Protein AF-T2QXM4-F1 (afdb_monomer_lite)

Structure (mmCI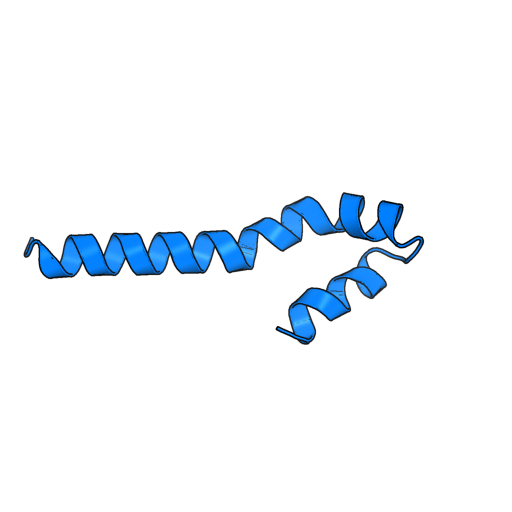F, N/CA/C/O backbone):
data_AF-T2QXM4-F1
#
_entry.id   AF-T2QXM4-F1
#
loop_
_atom_site.group_PDB
_atom_site.id
_atom_site.type_symbol
_atom_site.label_atom_id
_atom_site.label_alt_id
_atom_site.label_comp_id
_atom_site.label_asym_id
_atom_site.label_entity_id
_atom_site.label_seq_id
_atom_site.pdbx_PDB_ins_code
_atom_site.Cartn_x
_atom_site.Cartn_y
_atom_site.Cartn_z
_atom_site.occupancy
_atom_site.B_iso_or_equiv
_atom_site.auth_seq_id
_atom_site.auth_comp_id
_atom_site.auth_asym_id
_atom_site.auth_atom_id
_atom_site.pdbx_PDB_model_num
ATOM 1 N N . MET A 1 1 ? 11.017 2.127 -29.136 1.00 79.38 1 MET A N 1
ATOM 2 C CA . MET A 1 1 ? 11.289 1.263 -27.965 1.00 79.38 1 MET A CA 1
ATOM 3 C C . MET A 1 1 ? 10.846 -0.156 -28.300 1.00 79.38 1 MET A C 1
ATOM 5 O O . MET A 1 1 ? 9.815 -0.276 -28.951 1.00 79.38 1 MET A O 1
ATOM 9 N N . PRO A 1 2 ? 11.597 -1.205 -27.922 1.00 94.75 2 PRO A N 1
ATOM 10 C CA . PRO A 1 2 ? 11.185 -2.597 -28.116 1.00 94.75 2 PRO A CA 1
ATOM 11 C C . PRO A 1 2 ? 9.786 -2.872 -27.545 1.00 94.75 2 PRO A C 1
ATOM 13 O O . PRO A 1 2 ? 9.489 -2.444 -26.431 1.00 94.75 2 PRO A O 1
ATOM 16 N N . LEU A 1 3 ? 8.947 -3.611 -28.280 1.00 96.38 3 LEU A N 1
ATOM 17 C CA . LEU A 1 3 ? 7.589 -3.976 -27.843 1.00 96.38 3 LEU A CA 1
ATOM 18 C C . LEU A 1 3 ? 7.597 -4.719 -26.497 1.00 96.38 3 LEU A C 1
ATOM 20 O O . LEU A 1 3 ? 6.737 -4.487 -25.655 1.00 96.38 3 LEU A O 1
ATOM 24 N N . SER A 1 4 ? 8.614 -5.551 -26.266 1.00 96.31 4 SER A N 1
ATOM 25 C CA . SER A 1 4 ? 8.826 -6.261 -25.002 1.00 96.31 4 SER A CA 1
ATOM 26 C C . SER A 1 4 ? 8.982 -5.324 -23.802 1.00 96.31 4 SER A C 1
ATOM 28 O O . SER A 1 4 ? 8.447 -5.618 -22.739 1.00 96.31 4 SER A O 1
ATOM 30 N N . LEU A 1 5 ? 9.652 -4.178 -23.962 1.00 97.31 5 LEU A N 1
ATOM 31 C CA . LEU A 1 5 ? 9.780 -3.185 -22.889 1.00 97.31 5 LEU A CA 1
ATOM 32 C C . LEU A 1 5 ? 8.462 -2.456 -22.623 1.00 97.31 5 LEU A C 1
ATOM 34 O O . LEU A 1 5 ? 8.178 -2.111 -21.483 1.00 97.31 5 LEU A O 1
ATOM 38 N N . LEU A 1 6 ? 7.650 -2.242 -23.659 1.00 97.50 6 LEU A N 1
ATOM 39 C CA . LEU A 1 6 ? 6.319 -1.645 -23.527 1.00 97.50 6 LEU A CA 1
ATOM 40 C C . LEU A 1 6 ? 5.370 -2.573 -22.760 1.00 97.50 6 LEU A C 1
ATOM 42 O O . LEU A 1 6 ? 4.678 -2.126 -21.850 1.00 97.50 6 LEU A O 1
ATOM 46 N N . ILE A 1 7 ? 5.394 -3.870 -23.079 1.00 97.81 7 ILE A N 1
ATOM 47 C CA . ILE A 1 7 ? 4.643 -4.898 -22.349 1.00 97.81 7 ILE A CA 1
ATOM 48 C C . ILE A 1 7 ? 5.127 -4.978 -20.899 1.00 97.81 7 ILE A C 1
ATOM 50 O O . ILE A 1 7 ? 4.307 -4.950 -19.988 1.00 97.81 7 ILE A O 1
ATOM 54 N N . LEU A 1 8 ? 6.444 -5.001 -20.673 1.00 97.06 8 LEU A N 1
ATOM 55 C CA . LEU A 1 8 ? 7.015 -5.013 -19.326 1.00 97.06 8 LEU A CA 1
ATOM 56 C C . LEU A 1 8 ? 6.587 -3.786 -18.509 1.00 97.06 8 LEU A C 1
ATOM 58 O O . LEU A 1 8 ? 6.203 -3.927 -17.351 1.00 97.06 8 LEU A O 1
ATOM 62 N N . ALA A 1 9 ? 6.613 -2.594 -19.109 1.00 97.19 9 ALA A N 1
ATOM 63 C CA . ALA A 1 9 ? 6.176 -1.365 -18.456 1.00 97.19 9 ALA A CA 1
ATOM 64 C C . ALA A 1 9 ? 4.680 -1.402 -18.108 1.00 97.19 9 ALA A C 1
ATOM 66 O O . ALA A 1 9 ? 4.304 -1.021 -17.002 1.00 97.19 9 ALA A O 1
ATOM 67 N N . LEU A 1 10 ? 3.834 -1.903 -19.014 1.00 97.56 10 LEU A N 1
ATOM 68 C CA . LEU A 1 10 ? 2.402 -2.088 -18.759 1.00 97.56 10 LEU A CA 1
ATOM 69 C C . LEU A 1 10 ? 2.146 -3.088 -17.628 1.00 97.56 10 LEU A C 1
ATOM 71 O O . LEU A 1 10 ? 1.316 -2.822 -16.763 1.00 97.56 10 LEU A O 1
ATOM 75 N N . SER A 1 11 ? 2.870 -4.208 -17.595 1.00 96.81 11 SER A N 1
ATOM 76 C CA . SER A 1 11 ? 2.767 -5.188 -16.511 1.00 96.81 11 SER A CA 1
ATOM 77 C C . SER A 1 11 ? 3.201 -4.596 -15.171 1.00 96.81 11 SER A C 1
ATOM 79 O O . SER A 1 11 ? 2.476 -4.730 -14.192 1.00 96.81 11 SER A O 1
ATOM 81 N N . ALA A 1 12 ? 4.334 -3.890 -15.129 1.00 96.44 12 ALA A N 1
ATOM 82 C CA . ALA A 1 12 ? 4.802 -3.216 -13.918 1.00 96.44 12 ALA A CA 1
ATOM 83 C C . ALA A 1 12 ? 3.802 -2.152 -13.432 1.00 96.44 12 ALA A C 1
ATOM 85 O O . ALA A 1 12 ? 3.539 -2.050 -12.236 1.00 96.44 12 ALA A O 1
ATOM 86 N N . PHE A 1 13 ? 3.199 -1.399 -14.355 1.00 95.81 13 PHE A N 1
ATOM 87 C CA . PHE A 1 13 ? 2.155 -0.425 -14.041 1.00 95.81 13 PHE A CA 1
ATOM 88 C C . PHE A 1 13 ? 0.892 -1.084 -13.472 1.00 95.81 13 PHE A C 1
ATOM 90 O O . PHE A 1 13 ? 0.347 -0.610 -12.475 1.00 95.81 13 PHE A O 1
ATOM 97 N N . ALA A 1 14 ? 0.433 -2.180 -14.080 1.00 95.50 14 ALA A N 1
ATOM 98 C CA . ALA A 1 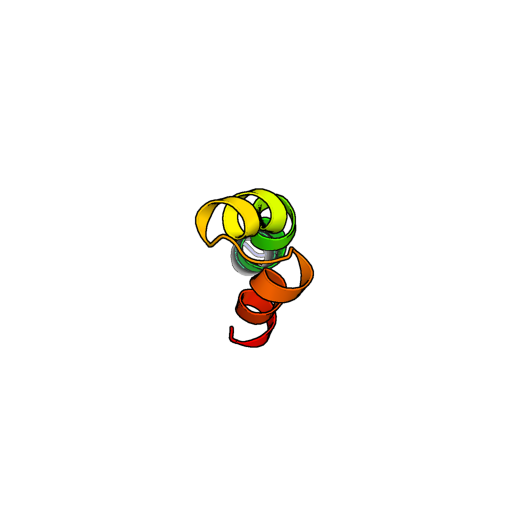14 ? -0.741 -2.912 -13.615 1.00 95.50 14 ALA A CA 1
ATOM 99 C C . ALA A 1 14 ? -0.522 -3.490 -12.207 1.00 95.50 14 ALA A C 1
ATOM 101 O O . ALA A 1 14 ? -1.375 -3.303 -11.343 1.00 95.50 14 ALA A O 1
ATOM 102 N N . ILE A 1 15 ? 0.643 -4.107 -11.967 1.00 94.81 15 ILE A N 1
ATOM 103 C CA . ILE A 1 15 ? 1.034 -4.646 -10.654 1.00 94.81 15 ILE A CA 1
ATOM 104 C C . ILE A 1 15 ? 1.101 -3.525 -9.610 1.00 94.81 15 ILE A C 1
ATOM 106 O O . ILE A 1 15 ? 0.481 -3.628 -8.554 1.00 94.81 15 ILE A O 1
ATOM 110 N N . GLY A 1 16 ? 1.771 -2.412 -9.927 1.00 91.38 16 GLY A N 1
ATOM 111 C CA . GLY A 1 16 ? 1.816 -1.264 -9.022 1.00 91.38 16 GLY A CA 1
ATOM 112 C C . GLY A 1 16 ? 0.414 -0.740 -8.702 1.00 91.38 16 GLY A C 1
ATOM 113 O O . GLY A 1 16 ? 0.083 -0.501 -7.546 1.00 91.38 16 GLY A O 1
ATOM 114 N N . THR A 1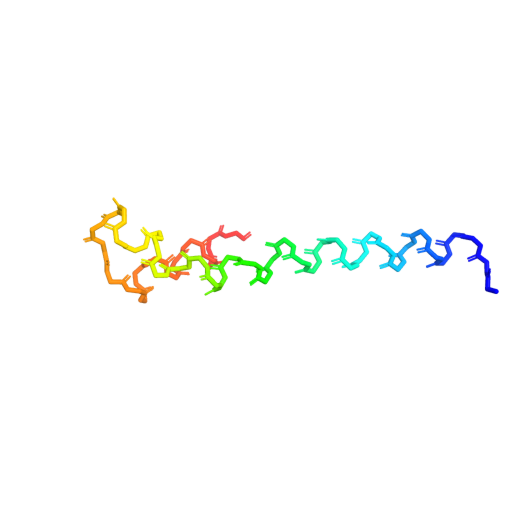 17 ? -0.464 -0.636 -9.701 1.00 92.19 17 THR A N 1
ATOM 115 C CA . THR A 1 17 ? -1.842 -0.165 -9.490 1.00 92.19 17 THR A CA 1
ATOM 116 C C . THR A 1 17 ? -2.600 -1.046 -8.496 1.00 92.19 17 THR A C 1
ATOM 118 O O . THR A 1 17 ? -3.254 -0.509 -7.604 1.00 92.19 17 THR A O 1
ATOM 121 N N . THR A 1 18 ? -2.494 -2.375 -8.594 1.00 88.31 18 THR A N 1
ATOM 122 C CA . THR A 1 18 ? -3.178 -3.284 -7.659 1.00 88.31 18 THR A CA 1
ATOM 123 C C . THR A 1 18 ? -2.679 -3.158 -6.221 1.00 88.31 18 THR A C 1
ATOM 125 O O . THR A 1 18 ? -3.487 -3.231 -5.298 1.00 88.31 18 THR A O 1
ATOM 128 N N . GLU A 1 19 ? -1.386 -2.902 -6.019 1.00 88.44 19 GLU A N 1
ATOM 129 C CA . GLU A 1 19 ? -0.792 -2.770 -4.681 1.00 88.44 19 GLU A CA 1
ATOM 130 C C . GLU A 1 19 ? -1.124 -1.426 -4.018 1.00 88.44 19 GLU A C 1
ATOM 132 O O . GLU A 1 19 ? -1.258 -1.348 -2.798 1.00 88.44 19 GLU A O 1
ATOM 137 N N . PHE A 1 20 ? -1.320 -0.362 -4.804 1.00 86.50 20 PHE A N 1
ATOM 138 C CA . PHE A 1 20 ? -1.619 0.968 -4.264 1.00 86.50 20 PHE A CA 1
ATOM 139 C C . PHE A 1 20 ? -3.116 1.281 -4.166 1.00 86.50 20 PHE A C 1
ATOM 141 O O . PHE A 1 20 ? -3.497 2.121 -3.348 1.00 86.50 20 PHE A O 1
ATOM 148 N N . VAL A 1 21 ? -3.986 0.623 -4.945 1.00 92.00 21 VAL A N 1
ATOM 149 C CA . VAL A 1 21 ? -5.429 0.939 -4.946 1.00 92.00 21 VAL A CA 1
ATOM 150 C C . VAL A 1 21 ? -6.084 0.677 -3.586 1.00 92.00 21 VAL A C 1
ATOM 152 O O . VAL A 1 21 ? -6.974 1.423 -3.178 1.00 92.00 21 VAL A O 1
ATOM 155 N N . ILE A 1 22 ? -5.605 -0.331 -2.844 1.00 88.06 22 ILE A N 1
ATOM 156 C CA . ILE A 1 22 ? -6.149 -0.702 -1.531 1.00 88.06 22 ILE A CA 1
ATOM 157 C C . ILE A 1 22 ? -6.036 0.439 -0.517 1.00 88.06 22 ILE A C 1
ATOM 159 O O . ILE A 1 22 ? -6.931 0.609 0.303 1.00 88.06 22 ILE A O 1
ATOM 163 N N . MET A 1 23 ? -5.006 1.286 -0.617 1.00 89.06 23 MET A N 1
ATOM 164 C CA . MET A 1 23 ? -4.821 2.444 0.266 1.00 89.06 23 MET A CA 1
ATOM 165 C C . MET A 1 23 ? -5.989 3.436 0.164 1.00 89.06 23 MET A C 1
ATOM 167 O O . MET A 1 23 ? -6.351 4.058 1.160 1.00 89.06 23 MET A O 1
ATOM 171 N N . GLY A 1 24 ? -6.597 3.559 -1.022 1.00 91.56 24 GLY A N 1
ATOM 172 C CA . GLY A 1 24 ? -7.788 4.384 -1.242 1.00 91.56 24 GLY A CA 1
ATOM 173 C C . GLY A 1 24 ? -9.087 3.735 -0.759 1.00 91.56 24 GLY A C 1
ATOM 174 O O . GLY A 1 24 ? -10.034 4.449 -0.454 1.00 91.56 24 GLY A O 1
ATOM 175 N N . LEU A 1 25 ? -9.115 2.404 -0.655 1.00 94.00 25 LEU A N 1
ATOM 176 C CA . LEU A 1 25 ? -10.277 1.618 -0.221 1.00 94.00 25 LEU A CA 1
ATOM 177 C C . LEU A 1 25 ? -10.239 1.265 1.275 1.00 94.00 25 LEU A C 1
ATOM 179 O O . LEU A 1 25 ? -11.229 0.778 1.812 1.00 94.00 25 LEU A O 1
ATOM 183 N N . LEU A 1 26 ? -9.119 1.509 1.970 1.00 93.94 26 LEU A N 1
ATOM 184 C CA . LEU A 1 26 ? -8.963 1.215 3.400 1.00 93.94 26 LEU A CA 1
ATOM 185 C C . LEU A 1 26 ? -10.092 1.778 4.285 1.00 93.94 26 LEU A C 1
ATOM 187 O O . LEU A 1 26 ? -10.495 1.062 5.201 1.00 93.94 26 LEU A O 1
ATOM 191 N N . PRO A 1 27 ? -10.619 3.003 4.068 1.00 94.88 27 PRO A N 1
ATOM 192 C CA . PRO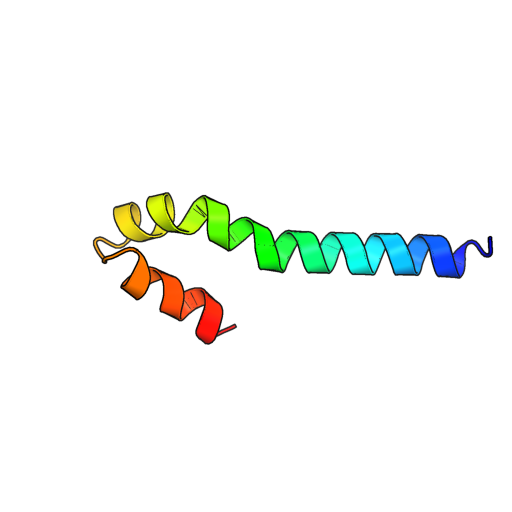 A 1 27 ? -11.748 3.505 4.850 1.00 94.88 27 PRO A CA 1
ATOM 193 C C . PRO A 1 27 ? -13.019 2.664 4.686 1.00 94.88 27 PRO A C 1
ATOM 195 O O . PRO A 1 27 ? -13.667 2.361 5.686 1.00 94.88 27 PRO A O 1
ATOM 198 N N . ASP A 1 28 ? -13.335 2.250 3.458 1.00 96.44 28 ASP A N 1
ATOM 199 C CA . ASP A 1 28 ? -14.512 1.427 3.157 1.00 96.44 28 ASP A CA 1
ATOM 200 C C . ASP A 1 28 ? -14.345 0.021 3.748 1.00 96.44 28 ASP A C 1
ATOM 202 O O . ASP A 1 28 ? -15.220 -0.475 4.451 1.00 96.44 28 ASP A O 1
ATOM 206 N N . VAL A 1 29 ? -13.161 -0.579 3.583 1.00 94.94 29 VAL A N 1
ATOM 207 C CA . VAL A 1 29 ? -12.821 -1.883 4.175 1.00 94.94 29 VAL A CA 1
ATOM 208 C C . VAL A 1 29 ? -12.889 -1.842 5.705 1.00 94.94 29 VAL A C 1
ATOM 210 O O . VAL A 1 29 ? -13.386 -2.775 6.335 1.00 94.94 29 VAL A O 1
ATOM 213 N N . ALA A 1 30 ? -12.397 -0.767 6.325 1.00 96.81 30 ALA A N 1
ATOM 214 C CA . ALA A 1 30 ? -12.464 -0.586 7.771 1.00 96.81 30 ALA A CA 1
ATOM 215 C C . ALA A 1 30 ? -13.916 -0.466 8.261 1.00 96.81 30 ALA A C 1
ATOM 217 O O . ALA A 1 30 ? -14.261 -1.069 9.281 1.00 96.81 30 ALA A O 1
ATOM 218 N N . ALA A 1 31 ? -14.760 0.264 7.525 1.00 97.44 31 ALA A N 1
ATOM 219 C CA . ALA A 1 31 ? -16.182 0.398 7.822 1.00 97.44 31 ALA A CA 1
ATOM 220 C C . ALA A 1 31 ? -16.920 -0.947 7.709 1.00 97.44 31 ALA A C 1
ATOM 222 O O . ALA A 1 31 ? -17.643 -1.316 8.637 1.00 97.44 31 ALA A O 1
ATOM 223 N N . ASP A 1 32 ? -16.678 -1.703 6.637 1.00 97.06 32 ASP A N 1
ATOM 224 C CA . ASP A 1 32 ? -17.319 -3.000 6.387 1.00 97.06 32 ASP A CA 1
ATOM 225 C C . ASP A 1 32 ? -16.924 -4.064 7.422 1.00 97.06 32 ASP A C 1
ATOM 227 O O . ASP A 1 32 ? -17.749 -4.880 7.840 1.00 97.06 32 ASP A O 1
ATOM 231 N N . LEU A 1 33 ? -15.665 -4.053 7.871 1.00 95.81 33 LEU A N 1
ATOM 232 C CA . LEU A 1 33 ? -15.147 -4.995 8.868 1.00 95.81 33 LEU A CA 1
ATOM 233 C C . LEU A 1 33 ? -15.370 -4.537 10.320 1.00 95.81 33 LEU A C 1
ATOM 235 O O . LEU A 1 33 ? -15.082 -5.295 11.248 1.00 95.81 33 LEU A O 1
ATOM 239 N N . GLY A 1 34 ? -15.850 -3.310 10.540 1.00 96.50 34 GLY A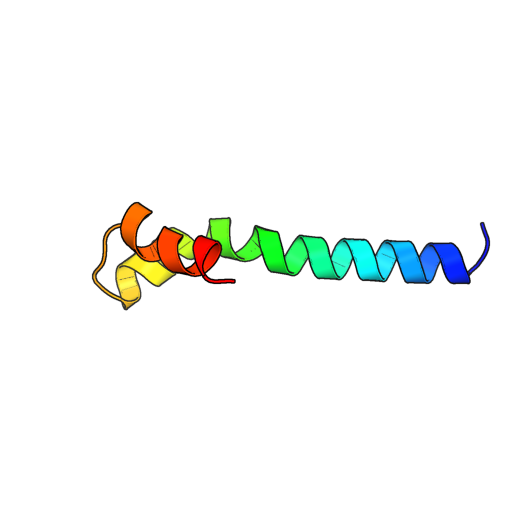 N 1
ATOM 240 C CA . GLY A 1 34 ? -16.033 -2.740 11.877 1.00 96.50 34 GLY A CA 1
ATOM 241 C C . GLY A 1 34 ? -14.724 -2.548 12.656 1.00 96.50 34 GLY A C 1
ATOM 242 O O . GLY A 1 34 ? -14.725 -2.608 13.888 1.00 96.50 34 GLY A O 1
ATOM 243 N N . VAL A 1 35 ? -13.602 -2.340 11.959 1.00 97.06 35 VAL A N 1
ATOM 244 C CA . VAL A 1 35 ? -12.276 -2.107 12.560 1.00 97.06 35 VAL A CA 1
ATOM 245 C C . VAL A 1 35 ? -11.821 -0.662 12.348 1.00 97.06 35 VAL A C 1
ATOM 247 O O . VAL A 1 35 ? -12.403 0.097 11.581 1.00 97.06 35 VAL A O 1
ATOM 250 N N . SER A 1 36 ? -10.754 -0.248 13.031 1.00 96.56 36 SER A N 1
ATOM 251 C CA . SER A 1 36 ? -10.126 1.046 12.751 1.00 96.56 36 SER A CA 1
ATOM 252 C C . SER A 1 36 ? -9.364 1.014 11.420 1.00 96.56 36 SER A C 1
ATOM 254 O O . SER A 1 36 ? -8.914 -0.045 10.986 1.00 96.56 36 SER A O 1
ATOM 256 N N . ILE A 1 37 ? -9.140 2.177 10.796 1.00 94.44 37 ILE A N 1
ATOM 257 C CA . ILE A 1 37 ? -8.330 2.282 9.565 1.00 94.44 37 ILE A CA 1
ATOM 258 C C . ILE A 1 37 ? -6.922 1.673 9.748 1.00 94.44 37 ILE A C 1
ATOM 260 O O . ILE A 1 37 ? -6.525 0.862 8.912 1.00 94.44 37 ILE A O 1
ATOM 264 N N . PRO A 1 38 ? -6.175 1.947 10.845 1.00 94.69 38 PRO A N 1
ATOM 265 C CA . PRO A 1 38 ? -4.915 1.246 11.108 1.00 94.69 38 PRO A CA 1
ATOM 266 C C . PRO A 1 38 ? -5.080 -0.273 11.266 1.00 94.69 38 PRO A C 1
ATOM 268 O O . PRO A 1 38 ? -4.178 -1.024 10.912 1.00 94.69 38 PRO A O 1
ATOM 271 N N . GLY A 1 39 ? -6.230 -0.731 11.774 1.00 94.75 39 GLY A N 1
ATOM 272 C CA . GLY A 1 39 ? -6.583 -2.148 11.872 1.00 94.75 39 GLY A CA 1
ATOM 273 C C . GLY A 1 39 ? -6.770 -2.811 10.504 1.00 94.75 39 GLY A C 1
ATOM 274 O O . GLY A 1 39 ? -6.204 -3.873 10.262 1.00 94.75 39 GLY A O 1
ATOM 275 N N . ALA A 1 40 ? -7.491 -2.166 9.585 1.00 94.62 40 ALA A N 1
ATOM 276 C CA . ALA A 1 40 ? -7.619 -2.627 8.199 1.00 94.62 40 ALA A CA 1
ATOM 277 C C . ALA A 1 40 ? -6.265 -2.629 7.459 1.00 94.62 40 ALA A C 1
ATOM 279 O O . ALA A 1 40 ? -6.033 -3.472 6.595 1.00 94.62 40 ALA A O 1
ATOM 280 N N . GLY A 1 41 ? -5.336 -1.749 7.851 1.00 93.06 41 GLY A N 1
ATOM 281 C CA . GLY A 1 41 ? -3.970 -1.696 7.319 1.00 93.06 41 GLY A CA 1
ATOM 282 C C . GLY A 1 41 ? -3.161 -2.988 7.491 1.00 93.06 41 GLY A C 1
ATOM 283 O O . GLY A 1 41 ? -2.246 -3.234 6.708 1.00 93.06 41 GLY A O 1
ATOM 284 N N . TRP A 1 42 ? -3.519 -3.867 8.435 1.00 94.00 42 TRP A N 1
ATOM 285 C CA . TRP A 1 42 ? -2.879 -5.184 8.561 1.00 94.00 42 TRP A CA 1
ATOM 286 C C . TRP A 1 42 ? -3.079 -6.080 7.333 1.00 94.00 42 TRP A C 1
ATOM 288 O O . TRP A 1 42 ? -2.235 -6.937 7.081 1.00 94.00 42 TRP A O 1
ATOM 298 N N . LEU A 1 43 ? -4.138 -5.864 6.545 1.00 89.50 43 LEU A N 1
ATOM 299 C CA . LEU A 1 43 ? -4.353 -6.577 5.280 1.00 89.50 43 LEU A CA 1
ATOM 300 C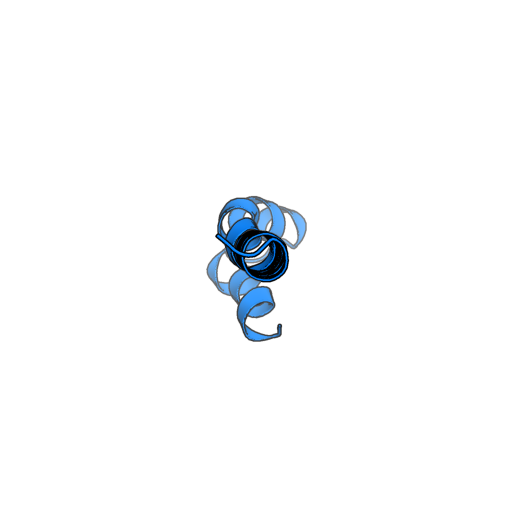 C . LEU A 1 43 ? -3.259 -6.259 4.254 1.00 89.50 43 LEU A C 1
ATOM 302 O O . LEU A 1 43 ? -2.886 -7.131 3.479 1.00 89.50 43 LEU A O 1
ATOM 306 N N . VAL A 1 44 ? -2.720 -5.036 4.284 1.00 90.31 44 VAL A N 1
ATOM 307 C CA . VAL A 1 44 ? -1.607 -4.615 3.421 1.00 90.31 44 VAL A CA 1
ATOM 308 C C . VAL A 1 44 ? -0.297 -5.243 3.891 1.00 90.31 44 VAL A C 1
ATOM 310 O O . VAL A 1 44 ? 0.494 -5.679 3.072 1.00 90.31 44 VAL A O 1
ATOM 313 N N . THR A 1 45 ? -0.077 -5.332 5.204 1.00 90.12 45 THR A N 1
ATOM 314 C CA . THR A 1 45 ? 1.114 -5.984 5.781 1.00 90.12 45 THR A CA 1
ATOM 315 C C . THR A 1 45 ? 1.137 -7.500 5.552 1.00 90.12 45 THR A C 1
ATOM 317 O O . THR A 1 45 ? 2.210 -8.097 5.552 1.00 90.12 45 THR A O 1
ATOM 320 N N . GLY A 1 46 ? -0.034 -8.137 5.450 1.00 88.31 46 GLY A N 1
ATOM 321 C CA . GLY A 1 46 ? -0.160 -9.587 5.276 1.00 88.31 46 GLY A CA 1
ATOM 322 C C . GLY A 1 46 ? -0.051 -10.087 3.831 1.00 88.31 46 GLY A C 1
ATOM 323 O O . GLY A 1 46 ? 0.099 -11.295 3.649 1.00 88.31 46 GLY A O 1
ATOM 324 N N . TYR A 1 47 ? -0.158 -9.190 2.845 1.00 81.88 47 TYR A N 1
ATOM 325 C CA . TYR A 1 47 ? 0.148 -9.446 1.432 1.00 81.88 47 TYR A CA 1
ATOM 326 C C . TYR A 1 47 ? 1.666 -9.443 1.217 1.00 81.88 47 TYR A C 1
ATOM 328 O O . TYR A 1 47 ? 2.161 -10.395 0.572 1.00 81.88 47 TYR A O 1
#

Radius of gyration: 15.19 Å; chains: 1; bounding box: 29×14×41 Å

InterPro domains:
  IPR050189 Major Facilitator Superfamily Efflux Transporters [PTHR43124] (1-47)

Foldseek 3Di:
DDPVVVVVVVVVVVVVCVLCVVLVCLVVQCVVVVHDSVVSCVVSVVD

Secondary structure (DSSP, 8-state):
--HHHHHHHHHHHHHHHHHHHHHHHHHHHHHHHT--HHHHTHHHHH-

pLDDT: mean 93.52, std 4.12, range [79.38, 97.81]

Sequence (47 aa):
MPLSLLILALSAFAIGTTEFVIMGLLPDVAADLGVSIPGAGWLVTGY

Organism: NCBI:txid1194404